Protein AF-A0A0Q9I4N3-F1 (afdb_monomer)

Solvent-accessible surface area (backbone atoms only — not comparable to full-atom values): 9814 Å² total; per-residue (Å²): 140,83,87,89,83,91,78,91,74,90,72,83,77,71,87,75,74,71,80,77,70,74,92,60,54,45,52,75,70,55,37,52,52,53,51,52,49,31,55,74,69,64,64,44,83,83,58,48,70,72,56,45,42,58,75,74,31,58,70,92,79,87,82,90,83,83,79,96,66,87,75,75,79,76,75,79,75,75,73,77,76,76,70,83,72,74,88,62,58,76,53,67,66,74,88,59,64,47,72,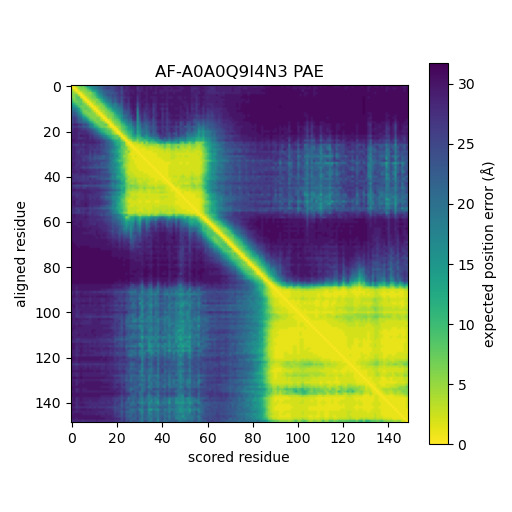94,32,65,93,43,59,69,72,58,18,42,50,51,38,43,51,51,41,53,56,59,20,59,82,71,68,30,42,35,89,43,46,65,74,47,90,94,64,14,42,48,56,56,39,52,49,60,64,70,107

Secondary structure (DSSP, 8-state):
-----------------------PPPPHHHHHHHHHHHHHTT-STT--HHHHHHHHS------------------------------PPPPP--SS--GGGTTS-HHHHHHHHHHHHHHHHHHTTTTTT--SS-TT--HHHHHHHHTT-

Sequence (149 aa):
MLRNAILASASLLLLAALPVTPAAALTMKECSAKYQDAKKANTLKGQKWNDFRKAQCGDDDAADDEAAAAVTEPATPAAPAAKPAGRAKAAVFPRAVSQKYSDQSAGKARLKTCADQYNANKTANANGELKWIQKGGGYWSQCNTRLKS

Radius of gyration: 29.28 Å; Cα contacts (8 Å, |Δi|>4): 96; chains: 1; bounding box: 37×51×103 Å

pLDDT: mean 74.12, std 22.27, range [36.38, 98.38]

Foldseek 3Di:
DDDDDDDDDPDPPDPPPDPPPPPPFQDPVRLVVVVVVCVVVVVCVPPDSVRSCVVRRDDPDDDDDDDPDDDDDDDDPPPPPPDPDPDQDAADEDQEQDPVCVVDDPVVSLVVRQVVSCVVCVVVVRLSPFDCDDPPDGSSRVNSVNHVD

Mean predicted aligned error: 19.5 Å

Structure (mmCIF, N/CA/C/O backbone):
data_AF-A0A0Q9I4N3-F1
#
_entry.id   AF-A0A0Q9I4N3-F1
#
loop_
_atom_site.group_PDB
_atom_site.id
_atom_site.type_symbol
_atom_site.label_atom_id
_atom_site.label_alt_id
_atom_site.label_comp_id
_atom_site.label_asym_id
_atom_site.label_entity_id
_atom_site.label_seq_id
_atom_site.pdbx_PDB_ins_code
_atom_site.Cartn_x
_atom_site.Cartn_y
_atom_site.Cartn_z
_atom_site.occupancy
_atom_site.B_iso_or_equiv
_atom_site.auth_seq_id
_atom_site.auth_comp_id
_atom_site.auth_asym_id
_atom_site.auth_atom_id
_atom_site.pdbx_PDB_model_num
ATOM 1 N N . MET A 1 1 ? -22.706 15.932 75.537 1.00 41.41 1 MET A N 1
ATOM 2 C CA . MET A 1 1 ? -22.825 16.994 76.565 1.00 41.41 1 MET A CA 1
ATOM 3 C C . MET A 1 1 ? -21.507 16.963 77.332 1.00 41.41 1 MET A C 1
ATOM 5 O O . MET A 1 1 ? -21.212 15.889 77.819 1.00 41.41 1 MET A O 1
ATOM 9 N N . LEU A 1 2 ? -20.575 17.919 77.372 1.00 40.00 2 LEU A N 1
ATOM 10 C CA . LEU A 1 2 ? -20.478 19.390 77.301 1.00 40.00 2 LEU A CA 1
ATOM 11 C C . LEU A 1 2 ? -19.033 19.685 76.783 1.00 40.00 2 LEU A C 1
ATOM 13 O O . LEU A 1 2 ? -18.129 18.960 77.174 1.00 40.00 2 LEU A O 1
ATOM 17 N N . ARG A 1 3 ? -18.772 20.526 75.769 1.00 45.81 3 ARG A N 1
ATOM 18 C CA . ARG A 1 3 ? -18.703 22.011 75.713 1.00 45.81 3 ARG A CA 1
ATOM 19 C C . ARG A 1 3 ? -17.299 22.622 75.973 1.00 45.81 3 ARG A C 1
ATOM 21 O O . ARG A 1 3 ? -16.779 22.500 77.072 1.00 45.81 3 ARG A O 1
ATOM 28 N N . ASN A 1 4 ? -16.863 23.422 74.980 1.00 37.19 4 ASN A N 1
ATOM 29 C CA . ASN A 1 4 ? -15.918 24.569 74.987 1.00 37.19 4 ASN A CA 1
ATOM 30 C C . ASN A 1 4 ? -14.412 24.222 74.837 1.00 37.19 4 ASN A C 1
ATOM 32 O O . ASN A 1 4 ? -13.957 23.266 75.436 1.00 37.19 4 ASN A O 1
ATOM 36 N N . ALA A 1 5 ? -13.564 24.915 74.061 1.00 48.94 5 ALA A N 1
ATOM 37 C CA . ALA A 1 5 ? -13.559 26.316 73.637 1.00 48.94 5 ALA A CA 1
ATOM 38 C C . ALA A 1 5 ? -12.755 26.563 72.330 1.00 48.94 5 ALA A C 1
ATOM 40 O O . ALA A 1 5 ? -12.000 25.723 71.851 1.00 48.94 5 ALA A O 1
ATOM 41 N N . ILE A 1 6 ? -12.963 27.766 71.800 1.00 53.25 6 ILE A N 1
ATOM 42 C CA . ILE A 1 6 ? -12.457 28.410 70.581 1.00 53.25 6 ILE A CA 1
ATOM 43 C C . ILE A 1 6 ? -10.932 28.610 70.582 1.00 53.25 6 ILE A C 1
ATOM 45 O O . ILE A 1 6 ? -10.398 29.173 71.532 1.00 53.25 6 ILE A O 1
ATOM 49 N N . LEU A 1 7 ? -10.274 28.307 69.456 1.00 44.25 7 LEU A N 1
ATOM 50 C CA . LEU A 1 7 ? -9.081 29.021 68.983 1.00 44.25 7 LEU A CA 1
ATOM 51 C C . LEU A 1 7 ? -9.193 29.229 67.467 1.00 44.25 7 LEU A C 1
ATOM 53 O O . LEU A 1 7 ? -9.263 28.282 66.687 1.00 44.25 7 LEU A O 1
ATOM 57 N N . ALA A 1 8 ? -9.246 30.496 67.066 1.00 49.31 8 ALA A N 1
ATOM 58 C CA . ALA A 1 8 ? -9.205 30.931 65.682 1.00 49.31 8 ALA A CA 1
ATOM 59 C C . ALA A 1 8 ? -7.859 30.549 65.048 1.00 49.31 8 ALA A C 1
ATOM 61 O O . ALA A 1 8 ? -6.802 30.907 65.559 1.00 49.31 8 ALA A O 1
ATOM 62 N N . SER A 1 9 ? -7.897 29.849 63.917 1.00 46.00 9 SER A N 1
ATOM 63 C CA . SER A 1 9 ? -6.754 29.696 63.015 1.00 46.00 9 SER A CA 1
ATOM 64 C C . SER A 1 9 ? -7.195 30.181 61.644 1.00 46.00 9 SER A C 1
ATOM 66 O O . SER A 1 9 ? -7.902 29.488 60.916 1.00 46.00 9 SER A O 1
ATOM 68 N N . ALA A 1 10 ? -6.818 31.415 61.320 1.00 52.47 10 ALA A N 1
ATOM 69 C CA . ALA A 1 10 ? -6.855 31.928 59.964 1.00 52.47 10 ALA A CA 1
ATOM 70 C C . ALA A 1 10 ? -5.807 31.167 59.140 1.00 52.47 10 ALA A C 1
ATOM 72 O O . ALA A 1 10 ? -4.655 31.581 59.040 1.00 52.47 10 ALA A O 1
ATOM 73 N N . SER A 1 11 ? -6.190 30.024 58.579 1.00 51.38 11 SER A N 1
ATOM 74 C CA . SER A 1 11 ? -5.405 29.370 57.538 1.00 51.38 11 SER A CA 1
ATOM 75 C C . SER A 1 11 ? -5.921 29.852 56.194 1.00 51.38 11 SER A C 1
ATOM 77 O O . SER A 1 11 ? -6.912 29.360 55.660 1.00 51.38 11 SER A O 1
ATOM 79 N N . LEU A 1 12 ? -5.224 30.867 55.689 1.00 53.88 12 LEU A N 1
ATOM 80 C CA . LEU A 1 12 ? -5.232 31.308 54.305 1.00 53.88 12 LEU A CA 1
ATOM 81 C C . LEU A 1 12 ? -4.835 30.103 53.428 1.00 53.88 12 LEU A C 1
ATOM 83 O O . LEU A 1 12 ? -3.657 29.871 53.162 1.00 53.88 12 LEU A O 1
ATOM 87 N N . LEU A 1 13 ? -5.806 29.272 53.044 1.00 47.31 13 LEU A N 1
ATOM 88 C CA . LEU A 1 13 ? -5.589 28.212 52.066 1.00 47.31 13 LEU A CA 1
ATOM 89 C C . LEU A 1 13 ? -5.551 28.864 50.690 1.00 47.31 13 LEU A C 1
ATOM 91 O O . LEU A 1 13 ? -6.566 29.180 50.074 1.00 47.31 13 LEU A O 1
ATOM 95 N N . LEU A 1 14 ? -4.304 29.125 50.308 1.00 47.62 14 LEU A N 1
ATOM 96 C CA . LEU A 1 14 ? -3.793 29.400 48.981 1.00 47.62 14 LEU A CA 1
ATOM 97 C C . LEU A 1 14 ? -4.706 28.850 47.877 1.00 47.62 14 LEU A C 1
ATOM 99 O O . LEU A 1 14 ? -5.015 27.659 47.832 1.00 47.62 14 LEU A O 1
ATOM 103 N N . LEU A 1 15 ? -5.066 29.746 46.962 1.00 52.00 15 LEU A N 1
ATOM 104 C CA . LEU A 1 15 ? -5.635 29.463 45.654 1.00 52.00 15 LEU A CA 1
ATOM 105 C C . LEU A 1 15 ? -4.716 28.478 44.902 1.00 52.00 15 LEU A C 1
ATOM 107 O O . LEU A 1 15 ? -3.806 28.878 44.177 1.00 52.00 15 LEU A O 1
ATOM 111 N N . ALA A 1 16 ? -4.937 27.175 45.064 1.00 42.91 16 ALA A N 1
ATOM 112 C CA . ALA A 1 16 ? -4.463 26.196 44.101 1.00 42.91 16 ALA A CA 1
ATOM 113 C C . ALA A 1 16 ? -5.443 26.241 42.930 1.00 42.91 16 ALA A C 1
ATOM 115 O O . ALA A 1 16 ? -6.467 25.558 42.919 1.00 42.91 16 ALA A O 1
ATOM 116 N N . ALA A 1 17 ? -5.140 27.116 41.972 1.00 44.62 17 ALA A N 1
ATOM 117 C CA . ALA A 1 17 ? -5.704 27.048 40.640 1.00 44.62 17 ALA A CA 1
ATOM 118 C C . ALA A 1 17 ? -5.511 25.616 40.124 1.00 44.62 17 ALA A C 1
ATOM 120 O O . ALA A 1 17 ? -4.401 25.197 39.795 1.00 44.62 17 ALA A O 1
ATOM 121 N N . LEU A 1 18 ? -6.600 24.850 40.084 1.00 43.75 18 LEU A N 1
ATOM 122 C CA . LEU A 1 18 ? -6.685 23.707 39.194 1.00 43.75 18 LEU A CA 1
ATOM 123 C C . LEU A 1 18 ? -6.403 24.255 37.789 1.00 43.75 18 LEU A C 1
ATOM 125 O O . LEU A 1 18 ? -7.034 25.250 37.413 1.00 43.75 18 LEU A O 1
ATOM 129 N N . PRO A 1 19 ? -5.495 23.666 36.994 1.00 37.00 19 PRO A N 1
ATOM 130 C CA . PRO A 1 19 ? -5.539 23.913 35.570 1.00 37.00 19 PRO A CA 1
ATOM 131 C C . PRO A 1 19 ? -6.892 23.370 35.114 1.00 37.00 19 PRO A C 1
ATOM 133 O O . PRO A 1 19 ? -7.091 22.160 35.008 1.00 37.00 19 PRO A O 1
ATOM 136 N N . VAL A 1 20 ? -7.844 24.275 34.894 1.00 46.44 20 VAL A N 1
ATOM 137 C CA . VAL A 1 20 ? -8.947 24.035 33.975 1.00 46.44 20 VAL A CA 1
ATOM 138 C C . VAL A 1 20 ? -8.254 23.707 32.661 1.00 46.44 20 VAL A C 1
ATOM 140 O O . VAL A 1 20 ? -7.789 24.593 31.948 1.00 46.44 20 VAL A O 1
ATOM 143 N N . THR A 1 21 ? -8.070 22.416 32.390 1.00 47.59 21 THR A N 1
ATOM 144 C CA . THR A 1 21 ? -7.746 21.968 31.045 1.00 47.59 21 THR A CA 1
ATOM 145 C C . THR A 1 21 ? -8.874 22.496 30.177 1.00 47.59 21 THR A C 1
ATOM 147 O O . THR A 1 21 ? -10.034 22.221 30.507 1.00 47.59 21 THR A O 1
ATOM 150 N N . PRO A 1 22 ? -8.592 23.276 29.125 1.00 45.50 22 PRO A N 1
ATOM 151 C CA . PRO A 1 22 ? -9.651 23.696 28.238 1.00 45.50 22 PRO A CA 1
ATOM 152 C C . PRO A 1 22 ? -10.330 22.427 27.726 1.00 45.50 22 PRO A C 1
ATOM 154 O O . PRO A 1 22 ? -9.671 21.522 27.212 1.00 45.50 22 PRO A O 1
ATOM 157 N N . ALA A 1 23 ? -11.651 22.364 27.872 1.00 48.78 23 ALA A N 1
ATOM 158 C CA . ALA A 1 23 ? -12.501 21.472 27.097 1.00 48.78 23 ALA A CA 1
ATOM 159 C C . ALA A 1 23 ? -12.548 21.959 25.634 1.00 48.78 23 ALA A C 1
ATOM 161 O O . ALA A 1 23 ? -13.616 22.144 25.069 1.00 48.78 23 ALA A O 1
ATOM 162 N N . ALA A 1 24 ? -11.377 22.229 25.053 1.00 45.88 24 ALA A N 1
ATOM 163 C CA . ALA A 1 24 ? -11.191 22.427 23.629 1.00 45.88 24 ALA A CA 1
ATOM 164 C C . ALA A 1 24 ? -11.145 21.031 23.018 1.00 45.88 24 ALA A C 1
ATOM 166 O O . ALA A 1 24 ? -10.435 20.164 23.553 1.00 45.88 24 ALA A O 1
ATOM 167 N N . ALA A 1 25 ? -11.896 20.762 21.946 1.00 55.97 25 ALA A N 1
ATOM 168 C CA . ALA A 1 25 ? -11.710 19.484 21.289 1.00 55.97 25 ALA A CA 1
ATOM 169 C C . ALA A 1 25 ? -10.244 19.371 20.871 1.00 55.97 25 ALA A C 1
ATOM 171 O O . ALA A 1 25 ? -9.585 20.340 20.483 1.00 55.97 25 ALA A O 1
ATOM 172 N N . LEU A 1 26 ? -9.715 18.159 21.032 1.00 64.25 26 LEU A N 1
ATOM 173 C CA . LEU A 1 26 ? -8.325 17.850 20.732 1.00 64.25 26 LEU A CA 1
ATOM 174 C C . LEU A 1 26 ? -7.981 18.407 19.357 1.00 64.25 26 LEU A C 1
ATOM 176 O O . LEU A 1 26 ? -8.637 18.067 18.367 1.00 64.25 26 LEU A O 1
ATOM 180 N N . THR A 1 27 ? -6.909 19.194 19.278 1.00 76.12 27 THR A N 1
ATOM 181 C CA . THR A 1 27 ? -6.397 19.615 17.979 1.00 76.12 27 THR A CA 1
ATOM 182 C C . THR A 1 27 ? -6.136 18.368 17.134 1.00 76.12 27 THR A C 1
ATOM 184 O O . THR A 1 27 ? -5.824 17.287 17.645 1.00 76.12 27 THR A O 1
ATOM 187 N N . MET A 1 28 ? -6.226 18.480 15.809 1.00 76.94 28 MET A N 1
ATOM 188 C CA . MET A 1 28 ? -6.035 17.327 14.911 1.00 76.94 28 MET A CA 1
ATOM 189 C C . MET A 1 28 ? -4.715 16.575 15.171 1.00 76.94 28 MET A C 1
ATOM 191 O O . MET A 1 28 ? -4.636 15.354 14.997 1.00 76.94 28 MET A O 1
ATOM 195 N N . LYS A 1 29 ? -3.689 17.291 15.648 1.00 79.50 29 LYS A N 1
ATOM 196 C CA . LYS A 1 29 ? -2.404 16.728 16.068 1.00 79.50 29 LYS A CA 1
ATOM 197 C C . LYS A 1 29 ? -2.546 15.850 17.314 1.00 79.50 29 LYS A C 1
ATOM 199 O O . LYS A 1 29 ? -2.092 14.706 17.301 1.00 79.50 29 LYS A O 1
ATOM 204 N N . GLU A 1 30 ? -3.220 16.338 18.346 1.00 82.81 30 GLU A N 1
ATOM 205 C CA . GLU A 1 30 ? -3.468 15.604 19.592 1.00 82.81 30 GLU A CA 1
ATOM 206 C C . GLU A 1 30 ? -4.423 14.424 19.376 1.00 82.81 30 GLU A C 1
ATOM 208 O O . GLU A 1 30 ? -4.201 13.334 19.906 1.00 82.81 30 GLU A O 1
ATOM 213 N N . CYS A 1 31 ? -5.417 14.584 18.499 1.00 88.38 31 CYS A N 1
ATOM 214 C CA . CYS A 1 31 ? -6.300 13.495 18.101 1.00 88.38 31 CYS A CA 1
ATOM 215 C C . CYS A 1 31 ? -5.527 12.322 17.475 1.00 88.38 31 CYS A C 1
ATOM 217 O O . CYS A 1 31 ? -5.786 11.151 17.772 1.00 88.38 31 CYS A O 1
ATOM 219 N N . SER A 1 32 ? -4.541 12.626 16.622 1.00 84.88 32 SER A N 1
ATOM 220 C CA . SER A 1 32 ? -3.712 11.599 15.987 1.00 84.88 32 SER A CA 1
ATOM 221 C C . SER A 1 32 ? -2.854 10.840 16.999 1.00 84.88 32 SER A C 1
ATOM 223 O O . SER A 1 32 ? -2.751 9.616 16.903 1.00 84.88 32 SER A O 1
ATOM 225 N N . ALA A 1 33 ? -2.313 11.530 18.007 1.00 92.44 33 ALA A N 1
ATOM 226 C CA . ALA A 1 33 ? -1.563 10.905 19.092 1.00 92.44 33 ALA A CA 1
ATOM 227 C C . ALA A 1 33 ? -2.462 9.960 19.905 1.00 92.44 33 ALA A C 1
ATOM 229 O O . ALA A 1 33 ? -2.133 8.784 20.064 1.00 92.44 33 ALA A O 1
ATOM 230 N N . LYS A 1 34 ? -3.661 10.421 20.284 1.00 85.75 34 LYS A N 1
ATOM 231 C CA . LYS A 1 34 ? -4.638 9.623 21.037 1.00 85.75 34 LYS A CA 1
ATOM 232 C C . LYS A 1 34 ? -5.060 8.350 20.295 1.00 85.75 34 LYS A C 1
ATOM 234 O O . LYS A 1 34 ? -5.168 7.289 20.906 1.00 85.75 34 LYS A O 1
ATOM 239 N N . TYR A 1 35 ? -5.238 8.415 18.973 1.00 90.94 35 TYR A N 1
ATOM 240 C CA . TYR A 1 35 ? -5.522 7.221 18.169 1.00 90.94 35 TYR A CA 1
ATOM 241 C C . TYR A 1 35 ? -4.345 6.245 18.122 1.00 90.94 35 TYR A C 1
ATOM 243 O O . TYR A 1 35 ? -4.553 5.033 18.173 1.00 90.94 35 TYR A O 1
ATOM 251 N N . GLN A 1 36 ? -3.106 6.738 18.027 1.00 90.94 36 GLN A N 1
ATOM 252 C CA . GLN A 1 36 ? -1.933 5.861 18.045 1.00 90.94 36 GLN A CA 1
ATOM 253 C C . GLN A 1 36 ? -1.761 5.179 19.398 1.00 90.94 36 GLN A C 1
ATOM 255 O O . GLN A 1 36 ? -1.413 4.000 19.436 1.00 90.94 36 GLN A O 1
ATOM 260 N N . ASP A 1 37 ? -2.049 5.870 20.492 1.00 91.44 37 ASP A N 1
ATOM 261 C CA . ASP A 1 37 ? -1.957 5.279 21.823 1.00 91.44 37 ASP A CA 1
ATOM 262 C C . ASP A 1 37 ? -3.093 4.285 22.075 1.00 91.44 37 ASP A C 1
ATOM 264 O O . ASP A 1 37 ? -2.828 3.174 22.532 1.00 91.44 37 ASP A O 1
ATOM 268 N N . ALA A 1 38 ? -4.320 4.582 21.634 1.00 88.69 38 ALA A N 1
ATOM 269 C CA . ALA A 1 38 ? -5.416 3.612 21.646 1.00 88.69 38 ALA A CA 1
ATOM 270 C C . ALA A 1 38 ? -5.112 2.376 20.777 1.00 88.69 38 ALA A C 1
ATOM 272 O O . ALA A 1 38 ? -5.470 1.245 21.115 1.00 88.69 38 ALA A O 1
ATOM 273 N N . LYS A 1 39 ? -4.402 2.564 19.659 1.00 86.44 39 LYS A N 1
ATOM 274 C CA . LYS A 1 39 ? -3.944 1.468 18.799 1.00 86.44 39 LYS A CA 1
ATOM 275 C C . LYS A 1 39 ? -2.892 0.601 19.484 1.00 86.44 39 LYS A C 1
ATOM 277 O O . LYS A 1 39 ? -2.986 -0.619 19.400 1.00 86.44 39 LYS A O 1
ATOM 282 N N . LYS A 1 40 ? -1.904 1.213 20.146 1.00 90.38 40 LYS A N 1
ATOM 283 C CA . LYS A 1 40 ? -0.865 0.501 20.911 1.00 90.38 40 LYS A CA 1
ATOM 284 C C . LYS A 1 40 ? -1.462 -0.249 22.100 1.00 90.38 40 LYS A C 1
ATOM 286 O O . LYS A 1 40 ? -1.102 -1.395 22.330 1.00 90.38 40 LYS A O 1
ATOM 291 N N . ALA A 1 41 ? -2.404 0.375 22.802 1.00 87.94 41 ALA A N 1
ATOM 292 C CA . ALA A 1 41 ? -3.122 -0.220 23.924 1.00 87.94 41 ALA A CA 1
ATOM 293 C C . ALA A 1 41 ? -4.171 -1.263 23.490 1.00 87.94 41 ALA A C 1
ATOM 295 O O . ALA A 1 41 ? -4.800 -1.888 24.336 1.00 87.94 41 ALA A O 1
ATOM 296 N N . ASN A 1 42 ? -4.376 -1.447 22.178 1.00 86.06 42 ASN A N 1
ATOM 297 C CA . ASN A 1 42 ? -5.397 -2.323 21.603 1.00 86.06 42 ASN A CA 1
ATOM 298 C C . ASN A 1 42 ? -6.825 -2.012 22.106 1.00 86.06 42 ASN A C 1
ATOM 300 O O . ASN A 1 42 ? -7.699 -2.873 22.163 1.00 86.06 42 ASN A O 1
ATOM 304 N N . THR A 1 43 ? -7.078 -0.748 22.453 1.00 87.94 43 THR A N 1
ATOM 305 C CA . THR A 1 43 ? -8.364 -0.261 22.970 1.00 87.94 43 THR A CA 1
ATOM 306 C C . THR A 1 43 ? -9.259 0.315 21.878 1.00 87.94 43 THR A C 1
ATOM 308 O O . THR A 1 43 ? -10.380 0.728 22.163 1.00 87.94 43 THR A O 1
ATOM 311 N N . LEU A 1 44 ? -8.814 0.294 20.614 1.00 84.62 44 LEU A N 1
ATOM 312 C CA . LEU A 1 44 ? -9.606 0.781 19.482 1.00 84.62 44 LEU A CA 1
ATOM 313 C C . LEU A 1 44 ? -10.909 0.001 19.271 1.00 84.62 44 LEU A C 1
ATOM 315 O O . LEU A 1 44 ? -11.775 0.500 18.567 1.00 84.62 44 LEU A O 1
ATOM 319 N N . LYS A 1 45 ? -11.074 -1.210 19.829 1.00 82.31 45 LYS A N 1
ATOM 320 C CA . LYS A 1 45 ? -12.292 -2.040 19.668 1.00 82.31 45 LYS A CA 1
ATOM 321 C C . LYS A 1 45 ? -12.755 -2.158 18.200 1.00 82.31 45 LYS A C 1
ATOM 323 O O . LYS A 1 45 ? -13.943 -2.217 17.909 1.00 82.31 45 LYS A O 1
ATOM 328 N N . GLY A 1 46 ? -11.807 -2.143 17.258 1.00 82.31 46 GLY A N 1
ATOM 329 C CA . GLY A 1 46 ? -12.078 -2.174 15.817 1.00 82.31 46 GLY A CA 1
ATOM 330 C C . GLY A 1 46 ? -12.432 -0.829 15.164 1.00 82.31 46 GLY A C 1
ATOM 331 O O . GLY A 1 46 ? -12.554 -0.787 13.937 1.00 82.31 46 GLY A O 1
ATOM 332 N N . GLN A 1 47 ? -12.536 0.266 15.925 1.00 85.62 47 GLN A N 1
ATOM 333 C CA . GLN A 1 47 ? -12.765 1.610 15.391 1.00 85.62 47 GLN A CA 1
ATOM 334 C C . GLN A 1 47 ? -11.622 2.026 14.466 1.00 85.62 47 GLN A C 1
ATOM 336 O O . GLN A 1 47 ? -10.435 1.939 14.800 1.00 85.62 47 GLN A O 1
ATOM 341 N N . LYS A 1 48 ? -11.990 2.485 13.271 1.00 87.69 48 LYS A N 1
ATOM 342 C CA . LYS A 1 48 ? -11.044 3.005 12.286 1.00 87.69 48 LYS A CA 1
ATOM 343 C C . LYS A 1 48 ? -10.848 4.495 12.550 1.00 87.69 48 LYS A C 1
ATOM 345 O O . LYS A 1 48 ? -11.714 5.150 13.116 1.00 87.69 48 LYS A O 1
ATOM 350 N N .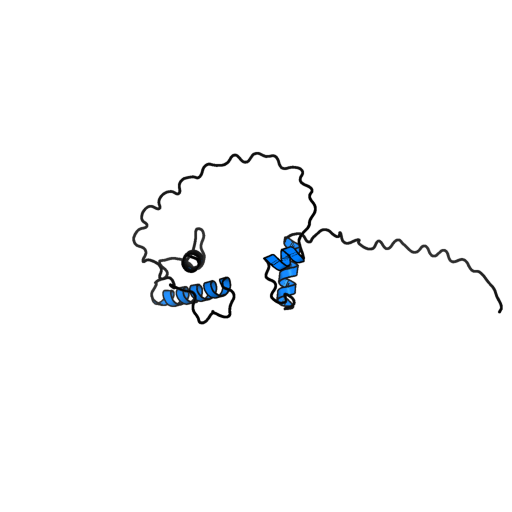 TRP A 1 49 ? -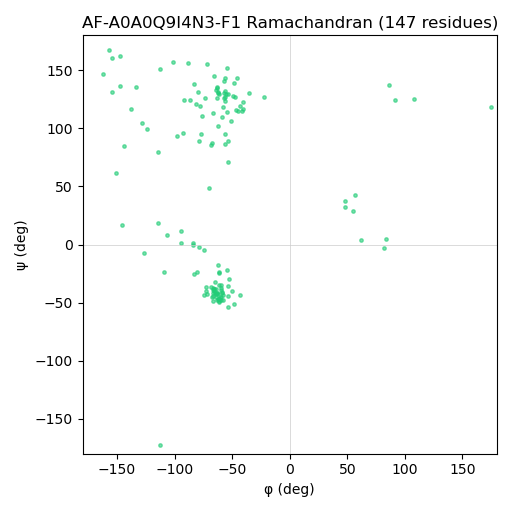9.715 5.039 12.111 1.00 83.06 49 TRP A N 1
ATOM 351 C CA . TRP A 1 49 ? -9.332 6.443 12.326 1.00 83.06 49 TRP A CA 1
ATOM 352 C C . TRP A 1 49 ? -10.466 7.452 12.099 1.00 83.06 49 TRP A C 1
ATOM 354 O O . TRP A 1 49 ? -10.644 8.355 12.906 1.00 83.06 49 TRP A O 1
ATOM 364 N N . ASN A 1 50 ? -11.254 7.283 11.033 1.00 86.00 50 ASN A N 1
ATOM 365 C CA . ASN A 1 50 ? -12.341 8.207 10.720 1.00 86.00 50 ASN A CA 1
ATOM 366 C C . ASN A 1 50 ? -13.459 8.183 11.777 1.00 86.00 50 ASN A C 1
ATOM 368 O O . ASN A 1 50 ? -13.983 9.236 12.127 1.00 86.00 50 ASN A O 1
ATOM 372 N N . ASP A 1 51 ? -13.778 7.000 12.306 1.00 87.50 51 ASP A N 1
ATOM 373 C CA . ASP A 1 51 ? -14.800 6.807 13.339 1.00 87.50 51 ASP A CA 1
ATOM 374 C C . ASP A 1 51 ? -14.289 7.299 14.694 1.00 87.50 51 ASP A C 1
ATOM 376 O O . ASP A 1 51 ? -14.986 8.022 15.396 1.00 87.50 51 ASP A O 1
ATOM 380 N N . PHE A 1 52 ? -13.033 6.977 15.025 1.00 87.69 52 PHE A N 1
ATOM 381 C CA . PHE A 1 52 ? -12.383 7.437 16.250 1.00 87.69 52 PHE A CA 1
ATOM 382 C C . PHE A 1 52 ? -12.282 8.962 16.289 1.0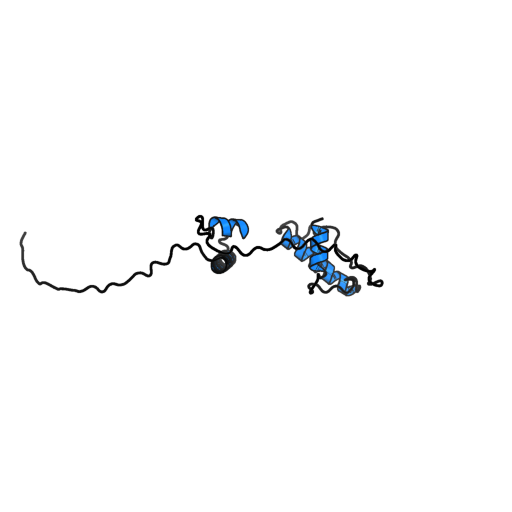0 87.69 52 PHE A C 1
ATOM 384 O O . PHE A 1 52 ? -12.654 9.573 17.281 1.00 87.69 52 PHE A O 1
ATOM 391 N N . ARG A 1 53 ? -11.831 9.593 15.199 1.00 87.38 53 ARG A N 1
ATOM 392 C CA . ARG A 1 53 ? -11.725 11.053 15.110 1.00 87.38 53 ARG A CA 1
ATOM 393 C C . ARG A 1 53 ? -13.087 11.719 15.282 1.00 87.38 53 ARG A C 1
ATOM 395 O O . ARG A 1 53 ? -13.191 12.677 16.031 1.00 87.38 53 ARG A O 1
ATOM 402 N N . LYS A 1 54 ? -14.129 11.206 14.623 1.00 84.56 54 LYS A N 1
ATOM 403 C CA . LYS A 1 54 ? -15.493 11.730 14.786 1.00 84.56 54 LYS A CA 1
ATOM 404 C C . LYS A 1 54 ? -16.005 11.566 16.218 1.00 84.56 54 LYS A C 1
ATOM 406 O O . LYS A 1 54 ? -16.596 12.488 16.752 1.00 84.56 54 LYS A O 1
ATOM 411 N N . ALA A 1 55 ? -15.760 10.413 16.838 1.00 83.12 55 ALA A N 1
ATOM 412 C CA . ALA A 1 55 ? -16.279 10.097 18.166 1.00 83.12 55 ALA A CA 1
ATOM 413 C C . ALA A 1 55 ? -15.473 10.709 19.326 1.00 83.12 55 ALA A C 1
ATOM 415 O O . ALA A 1 55 ? -15.990 10.803 20.432 1.00 83.12 55 ALA A O 1
ATOM 416 N N . GLN A 1 56 ? -14.193 11.029 19.118 1.00 81.06 56 GLN A N 1
ATOM 417 C CA . GLN A 1 56 ? -13.255 11.396 20.191 1.00 81.06 56 GLN A CA 1
ATOM 418 C C . GLN A 1 56 ? -12.550 12.736 19.964 1.00 81.06 56 GLN A C 1
ATOM 420 O O . GLN A 1 56 ? -11.804 13.169 20.842 1.00 81.06 56 GLN A O 1
ATOM 425 N N . CYS A 1 57 ? -12.723 13.350 18.791 1.00 83.50 57 CYS A N 1
ATOM 426 C CA . CYS A 1 57 ? -11.979 14.537 18.371 1.00 83.50 57 CYS A CA 1
ATOM 427 C C . CYS A 1 57 ? -12.797 15.515 17.505 1.00 83.50 57 CYS A C 1
ATOM 429 O O . CYS A 1 57 ? -12.203 16.304 16.772 1.00 83.50 57 CYS A O 1
ATOM 431 N N . GLY A 1 58 ? -14.129 15.409 17.486 1.00 66.69 58 GLY A N 1
ATOM 432 C CA . GLY A 1 58 ? -14.990 16.389 16.822 1.00 66.69 58 GLY A CA 1
ATOM 433 C C . GLY A 1 58 ? -15.312 17.541 17.773 1.00 66.69 58 GLY A C 1
ATOM 434 O O . GLY A 1 58 ? -15.799 17.275 18.867 1.00 66.69 58 GLY A O 1
ATOM 435 N N . ASP A 1 59 ? -15.019 18.769 17.349 1.00 61.69 59 ASP A N 1
ATOM 436 C CA . ASP A 1 59 ? -15.586 20.014 17.884 1.00 61.69 59 ASP A CA 1
ATOM 437 C C . ASP A 1 59 ? -16.829 20.317 17.027 1.00 61.69 59 ASP A C 1
ATOM 439 O O . ASP A 1 59 ? -16.724 20.332 15.797 1.00 61.69 59 ASP A O 1
ATOM 443 N N . ASP A 1 60 ? -17.994 20.474 17.651 1.00 53.28 60 ASP A N 1
ATOM 444 C CA . ASP A 1 60 ? -19.199 21.026 17.024 1.00 53.28 60 ASP A CA 1
ATOM 445 C C . ASP A 1 60 ? -19.470 22.341 17.758 1.00 53.28 60 ASP A C 1
ATOM 447 O O . ASP A 1 60 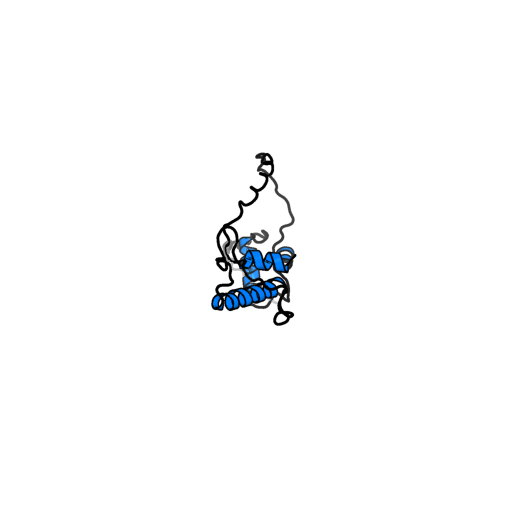? -20.219 22.369 18.725 1.00 53.28 60 ASP A O 1
ATOM 451 N N . ASP A 1 61 ? -18.729 23.388 17.392 1.00 41.22 61 ASP A N 1
ATOM 452 C CA . ASP A 1 61 ? -19.290 24.730 17.257 1.00 41.22 61 ASP A CA 1
ATOM 453 C C . ASP A 1 61 ? -18.370 25.639 16.434 1.00 41.22 61 ASP A C 1
ATOM 455 O O . ASP A 1 61 ? -17.143 25.505 16.409 1.00 41.22 61 ASP A O 1
ATOM 459 N N . ALA A 1 62 ? -19.014 26.530 15.695 1.00 48.44 62 ALA A N 1
ATOM 460 C CA . ALA A 1 62 ? -18.418 27.403 14.709 1.00 48.44 62 ALA A CA 1
ATOM 461 C C . ALA A 1 62 ? -17.825 28.661 15.356 1.00 48.44 62 ALA A C 1
ATOM 463 O O . ALA A 1 62 ? -18.460 29.324 16.171 1.00 48.44 62 ALA A O 1
ATOM 464 N N . ALA A 1 63 ? -16.644 29.049 14.888 1.00 36.38 63 ALA A N 1
ATOM 465 C CA . ALA A 1 63 ? -16.236 30.446 14.806 1.00 36.38 63 ALA A CA 1
ATOM 466 C C . ALA A 1 63 ? -15.408 30.595 13.525 1.00 36.38 63 ALA A C 1
ATOM 468 O O . ALA A 1 63 ? -14.191 30.410 13.506 1.00 36.38 63 ALA A O 1
ATOM 469 N N . ASP A 1 64 ? -16.147 30.806 12.439 1.00 46.12 64 ASP A N 1
ATOM 470 C CA . ASP A 1 64 ? -15.678 31.369 11.180 1.00 46.12 64 ASP A CA 1
ATOM 471 C C . ASP A 1 64 ? -15.566 32.886 11.374 1.00 46.12 64 ASP A C 1
ATOM 473 O O . ASP A 1 64 ? -16.552 33.508 11.749 1.00 46.12 64 ASP A O 1
ATOM 477 N N . ASP A 1 65 ? -14.358 33.423 11.219 1.00 37.16 65 ASP A N 1
ATOM 478 C CA . ASP A 1 65 ? -13.999 34.823 10.922 1.00 37.16 65 ASP A CA 1
ATOM 479 C C . ASP A 1 65 ? -12.453 34.854 10.994 1.00 37.16 65 ASP A C 1
ATOM 481 O O . ASP A 1 65 ? -11.865 34.494 12.010 1.00 37.16 65 ASP A O 1
ATOM 485 N N . GLU A 1 66 ? -11.647 35.156 9.981 1.00 41.81 66 GLU A N 1
ATOM 486 C CA . GLU A 1 66 ? -11.850 35.649 8.628 1.00 41.81 66 GLU A CA 1
ATOM 487 C C . GLU A 1 66 ? -10.740 35.036 7.755 1.00 41.81 66 GLU A C 1
ATOM 489 O O . GLU A 1 66 ? -9.561 35.047 8.117 1.00 41.81 66 GLU A O 1
ATOM 494 N N . ALA A 1 67 ? -11.086 34.561 6.561 1.00 36.91 67 ALA A N 1
ATOM 495 C CA . ALA A 1 67 ? -10.149 34.531 5.440 1.00 36.91 67 ALA A CA 1
ATOM 496 C C . ALA A 1 67 ? -10.925 34.647 4.127 1.00 36.91 67 ALA A C 1
ATOM 498 O O . ALA A 1 67 ? -10.886 33.771 3.262 1.00 36.91 67 ALA A O 1
ATOM 499 N N . ALA A 1 68 ? -11.619 35.774 3.964 1.00 46.41 68 ALA A N 1
ATOM 500 C CA . ALA A 1 68 ? -11.962 36.273 2.644 1.00 46.41 68 ALA A CA 1
ATOM 501 C C . ALA A 1 68 ? -10.669 36.723 1.941 1.00 46.41 68 ALA A C 1
ATOM 503 O O . ALA A 1 68 ? -10.283 37.887 1.964 1.00 46.41 68 ALA A O 1
ATOM 504 N N . ALA A 1 69 ? -9.993 35.778 1.299 1.00 37.59 69 ALA A N 1
ATOM 505 C CA . ALA A 1 69 ? -9.106 36.066 0.186 1.00 37.59 69 ALA A CA 1
ATOM 506 C C . ALA A 1 69 ? -9.521 35.146 -0.956 1.00 37.59 69 ALA A C 1
ATOM 508 O O . ALA A 1 69 ? -9.300 33.937 -0.926 1.00 37.59 69 ALA A O 1
ATOM 509 N N . ALA A 1 70 ? -10.193 35.755 -1.930 1.00 48.00 70 ALA A N 1
ATOM 510 C CA . ALA A 1 70 ? -10.611 35.149 -3.175 1.00 48.00 70 ALA A CA 1
ATOM 511 C C . ALA A 1 70 ? -9.501 34.258 -3.753 1.00 48.00 70 ALA A C 1
ATOM 513 O O . ALA A 1 70 ? -8.448 34.745 -4.161 1.00 48.00 70 ALA A O 1
ATOM 514 N N . VAL A 1 71 ? -9.762 32.954 -3.826 1.00 40.44 71 VAL A N 1
ATOM 515 C CA . VAL A 1 71 ? -9.055 32.083 -4.760 1.00 40.44 71 VAL A CA 1
ATOM 516 C C . VAL A 1 71 ? -9.968 31.949 -5.960 1.00 40.44 71 VAL A C 1
ATOM 518 O O . VAL A 1 71 ? -10.884 31.131 -5.996 1.00 40.44 71 VAL A O 1
ATOM 521 N N . THR A 1 72 ? -9.728 32.830 -6.924 1.00 42.44 72 THR A N 1
ATOM 522 C CA . THR A 1 72 ? -10.034 32.583 -8.325 1.00 42.44 72 THR A CA 1
ATOM 523 C C . THR A 1 72 ? -9.680 31.142 -8.660 1.00 42.44 72 THR A C 1
ATOM 525 O O . THR A 1 72 ? -8.545 30.703 -8.479 1.00 42.44 72 THR A O 1
ATOM 528 N N . GLU A 1 73 ? -10.680 30.410 -9.133 1.00 53.12 73 GLU A N 1
ATOM 529 C CA . GLU A 1 73 ? -10.523 29.144 -9.829 1.00 53.12 73 GLU A CA 1
ATOM 530 C C . GLU A 1 73 ? -9.387 29.276 -10.858 1.00 53.12 73 GLU A C 1
ATOM 532 O O . GLU A 1 73 ? -9.513 30.055 -11.809 1.00 53.12 73 GLU A O 1
ATOM 537 N N . PRO A 1 74 ? -8.260 28.555 -10.722 1.00 43.69 74 PRO A N 1
ATOM 538 C CA . PRO A 1 74 ? -7.445 28.305 -11.882 1.00 43.69 74 PRO A CA 1
ATOM 539 C C . PRO A 1 74 ? -8.172 27.222 -12.666 1.00 43.69 74 PRO A C 1
ATOM 541 O O . PRO A 1 74 ? -8.259 26.067 -12.236 1.00 43.69 74 PRO A O 1
ATOM 544 N N . ALA A 1 75 ? -8.692 27.631 -13.821 1.00 45.97 75 ALA A N 1
ATOM 545 C CA . ALA A 1 75 ? -9.061 26.743 -14.904 1.00 45.97 75 ALA A CA 1
ATOM 546 C C . ALA A 1 75 ? -8.066 25.578 -14.976 1.00 45.97 75 ALA A C 1
ATOM 548 O O . ALA A 1 75 ? -6.846 25.767 -14.954 1.00 45.97 75 ALA A O 1
ATOM 549 N N . THR A 1 76 ? -8.618 24.372 -15.041 1.00 49.09 76 THR A N 1
ATOM 550 C CA . THR A 1 76 ? -7.898 23.134 -15.321 1.00 49.09 76 THR A CA 1
ATOM 551 C C . THR A 1 76 ? -6.863 23.371 -16.425 1.00 49.09 76 THR A C 1
ATOM 553 O O . THR A 1 76 ? -7.241 23.626 -17.570 1.00 49.09 76 THR A O 1
ATOM 556 N N . PRO A 1 77 ? -5.552 23.234 -16.160 1.00 43.19 77 PRO A N 1
ATOM 557 C CA . PRO A 1 77 ? -4.635 22.959 -17.241 1.00 43.19 77 PRO A CA 1
ATOM 558 C C . PRO A 1 77 ? -5.009 21.562 -17.722 1.00 43.19 77 PRO A C 1
ATOM 560 O O . PRO A 1 77 ? -4.877 20.586 -16.977 1.00 43.19 77 PRO A O 1
ATOM 563 N N . ALA A 1 78 ? -5.520 21.471 -18.950 1.00 49.19 78 ALA A N 1
ATOM 564 C CA . ALA A 1 78 ? -5.565 20.217 -19.678 1.00 49.19 78 ALA A CA 1
ATOM 565 C C . ALA A 1 78 ? -4.212 19.526 -19.474 1.00 49.19 78 ALA A C 1
ATOM 567 O O . ALA A 1 78 ? -3.162 20.101 -19.777 1.00 49.19 78 ALA A O 1
ATOM 568 N N . ALA A 1 79 ? -4.242 18.336 -18.869 1.00 50.06 79 ALA A N 1
ATOM 569 C CA . ALA A 1 79 ? -3.045 17.546 -18.652 1.00 50.06 79 ALA A CA 1
ATOM 570 C C . ALA A 1 79 ? -2.288 17.477 -19.985 1.00 50.06 79 ALA A C 1
ATOM 572 O O . ALA A 1 79 ? -2.908 17.120 -20.993 1.00 50.06 79 ALA A O 1
ATOM 573 N N . PRO A 1 80 ? -0.986 17.815 -20.045 1.00 44.78 80 PRO A N 1
ATOM 574 C CA . PRO A 1 80 ? -0.242 17.544 -21.255 1.00 44.78 80 PRO A CA 1
ATOM 575 C C . PRO A 1 80 ? -0.349 16.040 -21.480 1.00 44.78 80 PRO A C 1
ATOM 577 O O . PRO A 1 80 ? 0.045 15.248 -20.618 1.00 44.78 80 PRO A O 1
ATOM 580 N N . ALA A 1 81 ? -0.945 15.655 -22.611 1.00 49.88 81 ALA A N 1
ATOM 581 C CA . ALA A 1 81 ? -0.908 14.288 -23.089 1.00 49.88 81 ALA A CA 1
ATOM 582 C C . ALA A 1 81 ? 0.548 13.836 -22.982 1.00 49.88 81 ALA A C 1
ATOM 584 O O . ALA A 1 81 ? 1.441 14.448 -23.578 1.00 49.88 81 ALA A O 1
ATOM 585 N N . ALA A 1 82 ? 0.794 12.842 -22.130 1.00 49.91 82 ALA A N 1
ATOM 586 C CA . ALA A 1 82 ? 2.130 12.330 -21.918 1.00 49.91 82 ALA A CA 1
ATOM 587 C C . ALA A 1 82 ? 2.686 11.931 -23.288 1.00 49.91 82 ALA A C 1
ATOM 589 O O . ALA A 1 82 ? 2.159 11.027 -23.940 1.00 49.91 82 ALA A O 1
ATOM 590 N N . LYS A 1 83 ? 3.732 12.636 -23.740 1.00 41.12 83 LYS A N 1
ATOM 591 C CA . LYS A 1 83 ? 4.550 12.194 -24.871 1.00 41.12 83 LYS A CA 1
ATOM 592 C C . LYS A 1 83 ? 4.909 10.723 -24.632 1.00 41.12 83 LYS A C 1
ATOM 594 O O . LYS A 1 83 ? 5.199 10.377 -23.483 1.00 41.12 83 LYS A O 1
ATOM 599 N N . PRO A 1 84 ? 4.886 9.860 -25.662 1.00 46.44 84 PRO A N 1
ATOM 600 C CA . PRO A 1 84 ? 5.146 8.441 -25.484 1.00 46.44 84 PRO A CA 1
ATOM 601 C C . PRO A 1 84 ? 6.539 8.291 -24.881 1.00 46.44 84 PRO A C 1
ATOM 603 O O . PRO A 1 84 ? 7.544 8.588 -25.528 1.00 46.44 84 PRO A O 1
ATOM 606 N N . ALA A 1 85 ? 6.591 7.886 -23.612 1.00 47.34 85 ALA A N 1
ATOM 607 C CA . ALA A 1 85 ? 7.837 7.503 -22.986 1.00 47.34 85 ALA A CA 1
ATOM 608 C C . ALA A 1 85 ? 8.421 6.377 -23.843 1.00 47.34 85 ALA A C 1
ATOM 610 O O . ALA A 1 85 ? 7.731 5.400 -24.155 1.00 47.34 85 ALA A O 1
ATOM 611 N N . GLY A 1 86 ? 9.674 6.552 -24.270 1.00 44.47 86 GLY A N 1
ATOM 612 C CA . GLY A 1 86 ? 10.447 5.491 -24.900 1.00 44.47 86 GLY A CA 1
ATOM 613 C C . GLY A 1 8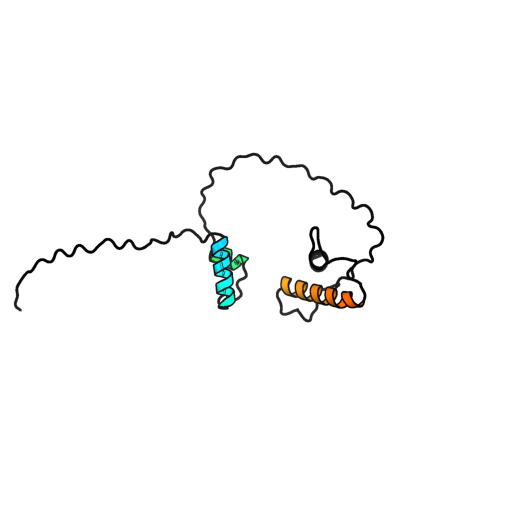6 ? 10.287 4.203 -24.097 1.00 44.47 86 GLY A C 1
ATOM 614 O O . GLY A 1 86 ? 10.141 4.263 -22.881 1.00 44.47 86 GLY A O 1
ATOM 615 N N . ARG A 1 87 ? 10.227 3.071 -24.806 1.00 44.78 87 ARG A N 1
ATOM 616 C CA . ARG A 1 87 ? 9.814 1.737 -24.337 1.00 44.78 87 ARG A CA 1
ATOM 617 C C . ARG A 1 87 ? 10.578 1.243 -23.093 1.00 44.78 87 ARG A C 1
ATOM 619 O O . ARG A 1 87 ? 11.346 0.290 -23.177 1.00 44.78 87 ARG A O 1
ATOM 626 N N . ALA A 1 88 ? 10.323 1.830 -21.929 1.00 56.06 88 ALA A N 1
ATOM 627 C CA . ALA A 1 88 ? 10.506 1.171 -20.654 1.00 56.06 88 ALA A CA 1
ATOM 628 C C . ALA A 1 88 ? 9.545 -0.020 -20.658 1.00 56.06 88 ALA A C 1
ATOM 630 O O . ALA A 1 88 ? 8.371 0.112 -21.025 1.00 56.06 88 ALA A O 1
ATOM 631 N N . LYS A 1 89 ? 10.048 -1.212 -20.322 1.00 67.38 89 LYS A N 1
ATOM 632 C CA . LYS A 1 89 ? 9.193 -2.396 -20.190 1.00 67.38 89 LYS A CA 1
ATOM 633 C C . LYS A 1 89 ? 8.056 -2.050 -19.229 1.00 67.38 89 LYS A C 1
ATOM 635 O O . LYS A 1 89 ? 8.309 -1.531 -18.146 1.00 67.38 89 LYS A O 1
ATOM 640 N N . ALA A 1 90 ? 6.815 -2.323 -19.624 1.00 87.12 90 ALA A N 1
ATOM 641 C CA . ALA A 1 90 ? 5.672 -2.085 -18.755 1.00 87.12 90 ALA A CA 1
ATOM 642 C C . ALA A 1 90 ? 5.862 -2.846 -17.433 1.00 87.12 90 ALA A C 1
ATOM 644 O O . ALA A 1 90 ? 6.214 -4.027 -17.438 1.00 87.12 90 ALA A O 1
ATOM 645 N N . ALA A 1 91 ? 5.644 -2.162 -16.310 1.00 93.62 91 ALA A N 1
ATOM 646 C CA . ALA A 1 91 ? 5.711 -2.794 -15.003 1.00 93.62 91 ALA A CA 1
ATOM 647 C C . ALA A 1 91 ? 4.629 -3.879 -14.883 1.00 93.62 91 ALA A C 1
ATOM 649 O O . ALA A 1 91 ? 3.471 -3.664 -15.251 1.00 93.62 91 ALA A O 1
ATOM 650 N N . VAL A 1 92 ? 5.003 -5.043 -14.358 1.00 96.50 92 VAL A N 1
ATOM 651 C CA . VAL A 1 92 ? 4.071 -6.146 -14.109 1.00 96.50 92 VAL A CA 1
ATOM 652 C C . VAL A 1 92 ? 3.344 -5.882 -12.798 1.00 96.50 92 VAL A C 1
ATOM 654 O O . VAL A 1 92 ? 3.978 -5.778 -11.754 1.00 96.50 92 VAL A O 1
ATOM 657 N N . PHE A 1 93 ? 2.017 -5.792 -12.843 1.00 96.75 93 PHE A N 1
ATOM 658 C CA . PHE A 1 93 ? 1.168 -5.551 -11.676 1.00 96.75 93 PHE A CA 1
ATOM 659 C C . PHE A 1 93 ? 0.298 -6.775 -11.364 1.00 96.75 93 PHE A C 1
ATOM 661 O O . PHE A 1 93 ? -0.082 -7.500 -12.288 1.00 96.75 93 PHE A O 1
ATOM 668 N N . PRO A 1 94 ? -0.076 -6.997 -10.091 1.00 96.56 94 PRO A N 1
ATOM 669 C CA . PRO A 1 94 ? -1.063 -8.013 -9.756 1.00 96.56 94 PRO A CA 1
ATOM 670 C C . PRO A 1 94 ? -2.430 -7.619 -10.332 1.00 96.56 94 PRO A C 1
ATOM 672 O O . PRO A 1 94 ? -2.784 -6.439 -10.373 1.00 96.56 94 PRO A O 1
ATOM 675 N N . ARG A 1 95 ? -3.212 -8.613 -10.761 1.00 95.50 95 ARG A N 1
ATOM 676 C CA . ARG A 1 95 ? -4.558 -8.393 -11.325 1.00 95.50 95 ARG A CA 1
ATOM 677 C C . ARG A 1 95 ? -5.644 -8.256 -10.259 1.00 95.50 95 ARG A C 1
ATOM 679 O O . ARG A 1 95 ? -6.673 -7.653 -10.521 1.00 95.50 95 ARG A O 1
ATOM 686 N N . ALA A 1 96 ? -5.417 -8.831 -9.083 1.00 95.94 96 ALA A N 1
ATOM 687 C CA . ALA A 1 96 ? -6.342 -8.813 -7.961 1.00 95.94 96 ALA A CA 1
ATOM 688 C C . ALA A 1 96 ? -5.564 -8.794 -6.643 1.00 95.94 96 ALA A C 1
ATOM 690 O O . ALA A 1 96 ? -4.379 -9.133 -6.599 1.00 95.94 96 ALA A O 1
ATOM 691 N N . VAL A 1 97 ? -6.244 -8.407 -5.564 1.00 96.31 97 VAL A N 1
ATOM 692 C CA . VAL A 1 97 ? -5.723 -8.567 -4.204 1.00 96.31 97 VAL A CA 1
ATOM 693 C C . VAL A 1 97 ? -5.536 -10.057 -3.925 1.00 96.31 97 VAL A C 1
ATOM 695 O O . VAL A 1 97 ? -6.436 -10.852 -4.182 1.00 96.31 97 VAL A O 1
ATOM 698 N N . SER A 1 98 ? -4.371 -10.441 -3.403 1.00 95.31 98 SER A N 1
ATOM 699 C CA . SER A 1 98 ? -4.086 -11.842 -3.095 1.00 95.31 98 SER A CA 1
ATOM 700 C C . SER A 1 98 ? -5.024 -12.367 -2.011 1.00 95.31 98 SER A C 1
ATOM 702 O O . SER A 1 98 ? -5.170 -11.749 -0.953 1.00 95.31 98 SER A O 1
ATOM 704 N N . GLN A 1 99 ? -5.594 -13.551 -2.242 1.00 95.00 99 GLN A N 1
ATOM 705 C CA . GLN A 1 99 ? -6.468 -14.229 -1.283 1.00 95.00 99 GLN A CA 1
ATOM 706 C C . GLN A 1 99 ? -5.747 -14.568 0.029 1.00 95.00 99 GLN A C 1
ATOM 708 O O . GLN A 1 99 ? -6.377 -14.594 1.077 1.00 95.00 99 GLN A O 1
ATOM 713 N N . LYS A 1 100 ? -4.409 -14.683 0.015 1.00 95.06 100 LYS A N 1
ATOM 714 C CA . LYS A 1 100 ? -3.568 -14.796 1.224 1.00 95.06 100 LYS A CA 1
ATOM 715 C C . LYS A 1 100 ? -3.795 -13.653 2.227 1.00 95.06 100 LYS A C 1
ATOM 717 O O . LYS A 1 100 ? -3.439 -13.768 3.398 1.00 95.06 100 LYS A O 1
ATOM 722 N N . TYR A 1 101 ? -4.325 -12.518 1.772 1.00 95.75 101 TYR A N 1
ATOM 723 C CA . TYR A 1 101 ? -4.560 -11.331 2.588 1.00 95.75 101 TYR A CA 1
ATOM 724 C C . TYR A 1 101 ? -6.045 -10.995 2.762 1.00 95.75 101 TYR A C 1
ATOM 726 O O . TYR A 1 101 ? -6.342 -9.866 3.155 1.00 95.75 101 TYR A O 1
ATOM 734 N N . SER A 1 102 ? -6.950 -11.950 2.512 1.00 90.69 102 SER A N 1
ATOM 735 C CA . SER A 1 102 ? -8.405 -11.789 2.663 1.00 90.69 102 SER A CA 1
ATOM 736 C C . SER A 1 102 ? -8.817 -11.278 4.042 1.00 90.69 102 SER A C 1
ATOM 738 O O . SER A 1 102 ? -9.713 -10.446 4.146 1.00 90.69 102 SER A O 1
ATOM 740 N N . ASP A 1 103 ? -8.112 -11.707 5.089 1.00 92.69 103 ASP A N 1
ATOM 741 C CA . ASP A 1 103 ? -8.484 -11.418 6.481 1.00 92.69 103 ASP A CA 1
ATOM 742 C C . ASP A 1 103 ? -7.973 -10.048 6.957 1.00 92.69 103 ASP A C 1
ATOM 744 O O . ASP A 1 103 ? -8.132 -9.650 8.112 1.00 92.69 103 ASP A O 1
ATOM 748 N N . GLN A 1 104 ? -7.304 -9.304 6.074 1.00 90.44 104 GLN A N 1
ATOM 749 C CA . GLN A 1 104 ? -6.781 -7.978 6.366 1.00 90.44 104 GLN A CA 1
ATOM 750 C C . GLN A 1 104 ? -7.691 -6.900 5.786 1.00 90.44 104 GLN A C 1
ATOM 752 O O . GLN A 1 104 ? -8.408 -7.096 4.811 1.00 90.44 104 GLN A O 1
ATOM 757 N N . SER A 1 105 ? -7.615 -5.693 6.351 1.00 95.69 105 SER A N 1
ATOM 758 C CA . SER A 1 105 ? -8.316 -4.551 5.766 1.00 95.69 105 SER A CA 1
ATOM 759 C C . SER A 1 105 ? -7.899 -4.343 4.305 1.00 95.69 105 SER A C 1
ATOM 761 O O . SER A 1 105 ? -6.722 -4.485 3.969 1.00 95.69 105 SER A O 1
ATOM 763 N N . ALA A 1 106 ? -8.840 -3.935 3.447 1.00 93.38 106 ALA A N 1
ATOM 764 C CA . ALA A 1 106 ? -8.617 -3.804 2.003 1.00 93.38 106 ALA A CA 1
ATOM 765 C C . ALA A 1 106 ? -7.351 -2.998 1.644 1.00 93.38 106 ALA A C 1
ATOM 767 O O . ALA A 1 106 ? -6.590 -3.380 0.759 1.00 93.38 106 ALA A O 1
ATOM 768 N N . GLY A 1 107 ? -7.070 -1.909 2.370 1.00 94.06 107 GLY A N 1
ATOM 769 C CA . GLY A 1 107 ? -5.843 -1.126 2.179 1.00 94.06 107 GLY A CA 1
ATOM 770 C C . GLY A 1 107 ? -4.560 -1.909 2.485 1.00 94.06 107 GLY A C 1
ATOM 771 O O . GLY A 1 107 ? -3.598 -1.833 1.725 1.00 94.06 107 GLY A O 1
ATOM 772 N N . LYS A 1 108 ? -4.550 -2.704 3.562 1.00 96.25 108 LYS A N 1
ATOM 773 C CA . LYS A 1 108 ? -3.401 -3.535 3.948 1.00 96.25 108 LYS A CA 1
ATOM 774 C C . LYS A 1 108 ? -3.238 -4.738 3.013 1.00 96.25 108 LYS A C 1
ATOM 776 O O . LYS A 1 108 ? -2.111 -5.083 2.668 1.00 96.25 108 LYS A O 1
ATOM 781 N N . ALA A 1 109 ? -4.346 -5.322 2.562 1.00 97.50 109 ALA A N 1
ATOM 782 C CA . ALA A 1 109 ? -4.341 -6.414 1.598 1.00 97.50 109 ALA A CA 1
ATOM 783 C C . ALA A 1 109 ? -3.766 -5.967 0.241 1.00 97.50 109 ALA A C 1
ATOM 785 O O . ALA A 1 109 ? -2.870 -6.627 -0.289 1.00 97.50 109 ALA A O 1
ATOM 786 N N . ARG A 1 110 ? -4.171 -4.792 -0.272 1.00 98.19 110 ARG A N 1
ATOM 787 C CA . ARG A 1 110 ? -3.552 -4.173 -1.462 1.00 98.19 110 ARG A CA 1
ATOM 788 C C . ARG A 1 110 ? -2.065 -3.902 -1.250 1.00 98.19 110 ARG A C 1
ATOM 790 O O . ARG A 1 110 ? -1.268 -4.281 -2.099 1.00 98.19 110 ARG A O 1
ATOM 797 N N . LEU A 1 111 ? -1.686 -3.306 -0.112 1.00 97.44 111 LEU A N 1
ATOM 798 C CA . LEU A 1 111 ? -0.285 -3.006 0.219 1.00 97.44 111 LEU A CA 1
ATOM 799 C C . LEU A 1 111 ? 0.603 -4.238 0.128 1.00 97.44 111 LEU A C 1
ATOM 801 O O . LEU A 1 111 ? 1.600 -4.218 -0.590 1.00 97.44 111 LEU A O 1
ATOM 805 N N . LYS A 1 112 ? 0.220 -5.311 0.821 1.00 98.12 112 LYS A N 1
ATOM 806 C CA . LYS A 1 112 ? 0.996 -6.550 0.819 1.00 98.12 112 LYS A CA 1
ATOM 807 C C . LYS A 1 112 ? 1.010 -7.218 -0.550 1.00 98.12 112 LYS A C 1
ATOM 809 O O . LYS A 1 112 ? 2.073 -7.615 -1.002 1.00 98.12 112 LYS A O 1
ATOM 814 N N . THR A 1 113 ? -0.124 -7.252 -1.249 1.00 98.38 113 THR A N 1
ATOM 815 C CA . THR A 1 113 ? -0.187 -7.795 -2.616 1.00 98.38 113 THR A CA 1
ATOM 816 C C . THR A 1 113 ? 0.768 -7.055 -3.558 1.00 98.38 113 THR A C 1
ATOM 818 O O . THR A 1 113 ? 1.544 -7.675 -4.281 1.00 98.38 113 THR A O 1
ATOM 821 N N . CYS A 1 114 ? 0.755 -5.721 -3.532 1.00 98.06 114 CYS A N 1
ATOM 822 C CA . CYS A 1 114 ? 1.650 -4.914 -4.351 1.00 98.06 114 CYS A CA 1
ATOM 823 C C . CYS A 1 114 ? 3.116 -5.085 -3.941 1.00 98.06 114 CYS A C 1
ATOM 825 O O . CYS A 1 114 ? 3.976 -5.147 -4.815 1.00 98.06 114 CYS A O 1
ATOM 827 N N . ALA A 1 115 ? 3.411 -5.168 -2.641 1.00 98.25 115 ALA A N 1
ATOM 828 C CA . ALA A 1 115 ? 4.771 -5.363 -2.142 1.00 98.25 115 ALA A CA 1
ATOM 829 C C . ALA A 1 115 ? 5.345 -6.720 -2.572 1.00 98.25 115 ALA A C 1
ATOM 831 O O . ALA A 1 115 ? 6.487 -6.784 -3.028 1.00 98.25 115 ALA A O 1
ATOM 832 N N . ASP A 1 116 ? 4.544 -7.782 -2.493 1.00 98.00 116 ASP A N 1
ATOM 833 C CA . ASP A 1 116 ? 4.931 -9.117 -2.943 1.00 98.00 116 ASP A CA 1
ATOM 834 C C . ASP A 1 116 ? 5.238 -9.123 -4.438 1.00 98.00 116 ASP A C 1
ATOM 836 O O . ASP A 1 116 ? 6.313 -9.569 -4.836 1.00 98.00 116 ASP A O 1
ATOM 840 N N . GLN A 1 117 ? 4.350 -8.555 -5.263 1.00 98.00 117 GLN A N 1
ATOM 841 C CA . GLN A 1 117 ? 4.591 -8.477 -6.703 1.00 98.00 117 GLN A CA 1
ATOM 842 C C . GLN A 1 117 ? 5.827 -7.625 -7.022 1.00 98.00 117 GLN A C 1
ATOM 844 O O . GLN A 1 117 ? 6.643 -8.024 -7.844 1.00 98.00 117 GLN A O 1
ATOM 849 N N . TYR A 1 118 ? 6.013 -6.487 -6.347 1.00 97.56 118 TYR A N 1
ATOM 850 C CA . TYR A 1 118 ? 7.190 -5.635 -6.536 1.00 97.56 118 TYR A CA 1
ATOM 851 C C . TYR A 1 118 ? 8.495 -6.382 -6.246 1.00 97.56 118 TYR A C 1
ATOM 853 O O . TYR A 1 118 ? 9.484 -6.218 -6.961 1.00 97.56 118 TYR A O 1
ATOM 861 N N . ASN A 1 119 ? 8.505 -7.203 -5.193 1.00 96.81 119 ASN A N 1
ATOM 862 C CA . ASN A 1 119 ? 9.656 -8.019 -4.827 1.00 96.81 119 ASN A CA 1
ATOM 863 C C . ASN A 1 119 ? 9.863 -9.185 -5.799 1.00 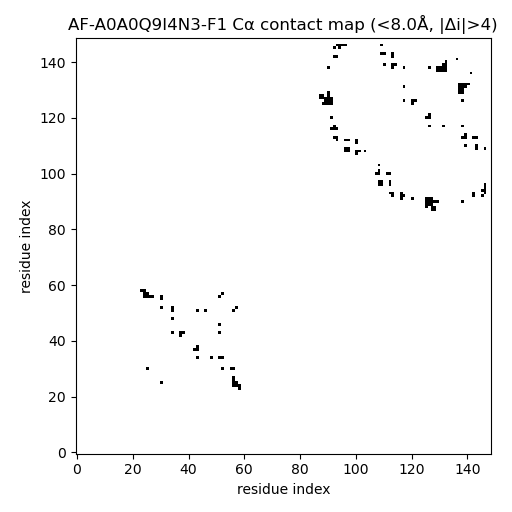96.81 119 ASN A C 1
ATOM 865 O 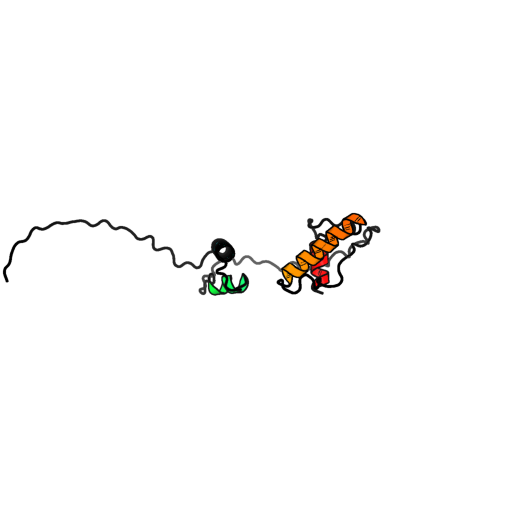O . ASN A 1 119 ? 10.994 -9.402 -6.222 1.00 96.81 119 ASN A O 1
ATOM 869 N N . ALA A 1 120 ? 8.796 -9.872 -6.213 1.00 96.69 120 ALA A N 1
ATOM 870 C CA . ALA A 1 120 ? 8.867 -10.914 -7.237 1.00 96.69 120 ALA A CA 1
ATOM 871 C C . ALA A 1 120 ? 9.442 -10.360 -8.552 1.00 96.69 120 ALA A C 1
ATOM 873 O O . ALA A 1 120 ? 10.360 -10.936 -9.133 1.00 96.69 120 ALA A O 1
ATOM 874 N N . ASN A 1 121 ? 8.994 -9.169 -8.954 1.00 96.06 121 ASN A N 1
ATOM 875 C CA . ASN A 1 121 ? 9.461 -8.473 -10.147 1.00 96.06 121 ASN A CA 1
ATOM 876 C C . ASN A 1 121 ? 10.953 -8.123 -10.117 1.00 96.06 121 ASN A C 1
ATOM 878 O O . ASN A 1 121 ? 11.535 -7.967 -11.188 1.00 96.06 121 ASN A O 1
ATOM 882 N N . LYS A 1 122 ? 11.588 -7.986 -8.941 1.00 92.00 122 LYS A N 1
ATOM 883 C CA . LYS A 1 122 ? 13.030 -7.680 -8.855 1.00 92.00 122 LYS A CA 1
ATOM 884 C C . LYS A 1 122 ? 13.872 -8.756 -9.531 1.00 92.00 122 LYS A C 1
ATOM 886 O O . LYS A 1 122 ? 14.844 -8.425 -10.194 1.00 92.00 122 LYS A O 1
ATOM 891 N N . THR A 1 123 ? 13.467 -10.019 -9.409 1.00 91.69 123 THR A N 1
ATOM 892 C CA . THR A 1 123 ? 14.188 -11.156 -10.005 1.00 91.69 123 THR A CA 1
ATOM 893 C C . THR A 1 123 ? 14.190 -11.112 -11.535 1.00 91.69 123 THR A C 1
ATOM 895 O O . THR A 1 123 ? 15.172 -11.489 -12.163 1.00 91.69 123 THR A O 1
ATOM 898 N N . ALA A 1 124 ? 13.119 -10.585 -12.132 1.00 88.94 124 ALA A N 1
ATOM 899 C CA . ALA A 1 124 ? 12.927 -10.498 -13.578 1.00 88.94 124 ALA A CA 1
ATOM 900 C C . ALA A 1 124 ? 13.097 -9.071 -14.135 1.00 88.94 124 ALA A C 1
ATOM 902 O O . ALA A 1 124 ? 12.773 -8.823 -15.295 1.00 88.94 124 ALA A O 1
ATOM 903 N N . ASN A 1 125 ? 13.550 -8.114 -13.313 1.00 88.62 125 ASN A N 1
ATOM 904 C CA . ASN A 1 125 ? 13.587 -6.682 -13.640 1.00 88.62 125 ASN A CA 1
ATOM 905 C C . ASN A 1 125 ? 12.255 -6.152 -14.222 1.00 88.62 125 ASN A C 1
ATOM 907 O O . ASN A 1 125 ? 12.221 -5.299 -15.107 1.00 88.62 125 ASN A O 1
ATOM 911 N N . ALA A 1 126 ? 11.132 -6.653 -13.700 1.00 94.75 126 ALA A N 1
ATOM 912 C CA . ALA A 1 126 ? 9.786 -6.430 -14.230 1.00 94.75 126 ALA A CA 1
ATOM 913 C C . ALA A 1 126 ? 9.037 -5.258 -13.566 1.00 94.75 126 ALA A C 1
ATOM 915 O O . ALA A 1 126 ? 7.835 -5.093 -13.757 1.00 94.75 126 ALA A O 1
ATOM 916 N N . ASN A 1 127 ? 9.730 -4.424 -12.783 1.00 94.75 127 ASN A N 1
ATOM 917 C CA . ASN A 1 127 ? 9.141 -3.233 -12.155 1.00 94.75 127 ASN A CA 1
ATOM 918 C C . ASN A 1 127 ? 9.008 -2.040 -13.112 1.00 94.75 127 ASN A C 1
ATOM 920 O O . ASN A 1 127 ? 8.501 -1.002 -12.698 1.00 94.75 127 ASN A O 1
ATOM 924 N N . GLY A 1 128 ? 9.455 -2.172 -14.365 1.00 92.00 128 GLY A N 1
ATOM 925 C CA . GLY A 1 128 ? 9.363 -1.109 -15.369 1.00 92.00 128 GLY A CA 1
ATOM 926 C C . GLY A 1 128 ? 10.035 0.184 -14.923 1.00 92.00 128 GLY A C 1
ATOM 927 O O . GLY A 1 128 ? 9.449 1.252 -15.045 1.00 92.00 128 GLY A O 1
ATOM 928 N N . GLU A 1 129 ? 11.216 0.054 -14.308 1.00 90.44 129 GLU A N 1
ATOM 929 C CA . GLU A 1 129 ? 12.016 1.159 -13.751 1.00 90.44 129 GLU A CA 1
ATOM 930 C C . GLU A 1 129 ? 11.334 1.950 -12.618 1.00 90.44 129 GLU A C 1
ATOM 932 O O . GLU A 1 129 ? 11.907 2.895 -12.072 1.00 90.44 129 GLU A O 1
ATOM 937 N N . LEU A 1 130 ? 10.138 1.538 -12.187 1.00 93.75 130 LEU A N 1
ATOM 938 C CA . LEU A 1 130 ? 9.445 2.162 -11.072 1.00 93.75 130 LEU A CA 1
ATOM 939 C C . LEU A 1 130 ? 10.117 1.776 -9.759 1.00 93.75 130 LEU A C 1
ATOM 941 O O . LEU A 1 130 ? 10.206 0.599 -9.405 1.00 93.75 130 LEU A O 1
ATOM 945 N N . LYS A 1 131 ? 10.496 2.780 -8.967 1.00 95.12 131 LYS A N 1
ATOM 946 C CA . LYS A 1 131 ? 10.774 2.575 -7.543 1.00 95.12 131 LYS A CA 1
ATOM 947 C C . LYS A 1 131 ? 9.463 2.322 -6.800 1.00 95.12 131 LYS A C 1
ATOM 949 O O . LYS A 1 131 ? 8.397 2.774 -7.223 1.00 95.12 131 LYS A O 1
ATOM 954 N N . TRP A 1 132 ? 9.545 1.641 -5.655 1.00 95.50 132 TRP A N 1
ATOM 955 C CA . TRP A 1 132 ? 8.393 1.370 -4.785 1.00 95.50 132 TRP A CA 1
ATOM 956 C C . TRP A 1 132 ? 7.553 2.633 -4.522 1.00 95.50 132 TRP A C 1
ATOM 958 O O . TRP A 1 132 ? 6.349 2.646 -4.786 1.00 95.50 132 TRP A O 1
ATOM 968 N N . ILE A 1 133 ? 8.216 3.713 -4.095 1.00 94.12 133 ILE A N 1
ATOM 969 C CA . ILE A 1 133 ? 7.673 5.067 -3.928 1.00 94.12 133 ILE A CA 1
ATOM 970 C C . ILE A 1 133 ? 8.665 6.055 -4.546 1.00 94.12 133 ILE A C 1
ATOM 972 O O . ILE A 1 133 ? 9.867 5.948 -4.311 1.00 94.12 133 ILE A O 1
ATOM 976 N N . GLN A 1 134 ? 8.168 7.023 -5.313 1.00 89.12 134 GLN A N 1
ATOM 977 C CA . GLN A 1 134 ? 8.959 8.127 -5.864 1.00 89.12 134 GLN A CA 1
ATOM 978 C C . GLN A 1 134 ? 8.070 9.348 -6.125 1.00 89.12 134 GLN A C 1
ATOM 980 O O . GLN A 1 134 ? 6.843 9.220 -6.227 1.00 89.12 134 GLN A O 1
ATOM 985 N N . LYS A 1 135 ? 8.688 10.532 -6.238 1.00 86.69 135 LYS A N 1
ATOM 986 C CA . LYS A 1 135 ? 7.998 11.774 -6.617 1.00 86.69 135 LYS A CA 1
ATOM 987 C C . LYS A 1 135 ? 7.318 11.575 -7.977 1.00 86.69 135 LYS A C 1
ATOM 989 O O . LYS A 1 135 ? 7.948 11.078 -8.902 1.00 86.69 135 LYS A O 1
ATOM 994 N N . GLY A 1 136 ? 6.039 11.932 -8.078 1.00 81.38 136 GLY A N 1
ATOM 995 C CA . GLY A 1 136 ? 5.258 11.763 -9.312 1.00 81.38 136 GLY A CA 1
ATOM 996 C C . GLY A 1 136 ? 4.643 10.373 -9.519 1.00 81.38 136 GLY A C 1
ATOM 997 O O . GLY A 1 136 ? 4.020 10.141 -10.546 1.00 81.38 136 GLY A O 1
ATOM 998 N N . GLY A 1 137 ? 4.763 9.463 -8.546 1.00 85.75 137 GLY A N 1
ATOM 999 C CA . GLY A 1 137 ? 4.133 8.144 -8.599 1.00 85.75 137 GLY A CA 1
ATOM 1000 C C . GLY A 1 137 ? 5.147 7.025 -8.823 1.00 85.75 137 GLY A C 1
ATOM 1001 O O . GLY A 1 137 ? 5.936 7.032 -9.765 1.00 85.75 137 GLY A O 1
ATOM 1002 N N . GLY A 1 138 ? 5.127 6.053 -7.912 1.00 95.06 138 GLY A N 1
ATOM 1003 C CA . GLY A 1 138 ? 5.924 4.829 -7.980 1.00 95.06 138 GLY A CA 1
ATOM 1004 C C . GLY A 1 138 ? 5.061 3.595 -8.196 1.00 95.06 138 GLY A C 1
ATOM 1005 O O . GLY A 1 138 ? 3.840 3.685 -8.364 1.00 95.06 138 GLY A O 1
ATOM 1006 N N . TYR A 1 139 ? 5.700 2.434 -8.120 1.00 96.88 139 TYR A N 1
ATOM 1007 C CA . TYR A 1 139 ? 5.054 1.141 -8.307 1.00 96.88 139 TYR A CA 1
ATOM 1008 C C . TYR A 1 139 ? 3.836 0.963 -7.390 1.00 96.88 139 TYR A C 1
ATOM 1010 O O . TYR A 1 139 ? 2.771 0.557 -7.852 1.00 96.88 139 TYR A O 1
ATOM 1018 N N . TRP A 1 140 ? 3.951 1.325 -6.104 1.00 96.69 140 TRP A N 1
ATOM 1019 C CA . TRP A 1 140 ? 2.842 1.220 -5.150 1.00 96.69 140 TRP A CA 1
ATOM 1020 C C . TRP A 1 140 ? 1.625 2.047 -5.572 1.00 96.69 140 TRP A C 1
ATOM 1022 O O . TRP A 1 140 ? 0.503 1.553 -5.522 1.00 96.69 140 TRP A O 1
ATOM 1032 N N . SER A 1 141 ? 1.838 3.293 -6.002 1.00 95.44 141 SER A N 1
ATOM 1033 C CA . SER A 1 141 ? 0.750 4.189 -6.402 1.00 95.44 141 SER A CA 1
ATOM 1034 C C . SER A 1 141 ? -0.012 3.620 -7.600 1.00 95.44 141 SER A C 1
ATOM 1036 O O . SER A 1 141 ? -1.236 3.511 -7.548 1.00 95.44 141 SER A O 1
ATOM 1038 N N . GLN A 1 142 ? 0.711 3.161 -8.626 1.00 95.81 142 GLN A N 1
ATOM 1039 C CA . GLN A 1 142 ? 0.105 2.569 -9.819 1.00 95.81 142 GLN A CA 1
ATOM 1040 C C . GLN A 1 142 ? -0.595 1.239 -9.511 1.00 95.81 142 GLN A C 1
ATOM 1042 O O . GLN A 1 142 ? -1.730 1.029 -9.934 1.00 95.81 142 GLN A O 1
ATOM 1047 N N . CYS A 1 143 ? 0.039 0.368 -8.723 1.00 97.50 143 CYS A N 1
ATOM 1048 C CA . CYS A 1 143 ? -0.540 -0.905 -8.305 1.00 97.50 143 CYS A CA 1
ATOM 1049 C C . CYS A 1 143 ? -1.822 -0.708 -7.484 1.00 97.50 143 CYS A C 1
ATOM 1051 O O . CYS A 1 143 ? -2.848 -1.322 -7.763 1.00 97.50 143 CYS A O 1
ATOM 1053 N N . ASN A 1 144 ? -1.796 0.197 -6.502 1.00 96.12 144 ASN A N 1
ATOM 1054 C CA . ASN A 1 144 ? -2.959 0.494 -5.674 1.00 96.12 144 ASN A CA 1
ATOM 1055 C C . ASN A 1 144 ? -4.106 1.089 -6.498 1.00 96.12 144 ASN A C 1
ATOM 1057 O O . ASN A 1 144 ? -5.256 0.758 -6.241 1.00 96.12 144 ASN A O 1
ATOM 1061 N N . THR A 1 145 ? -3.820 1.951 -7.478 1.00 95.38 145 THR A N 1
ATOM 1062 C CA . THR A 1 145 ? -4.847 2.450 -8.405 1.00 95.38 145 THR A CA 1
ATOM 1063 C C . THR A 1 145 ? -5.458 1.302 -9.203 1.00 95.38 145 THR A C 1
ATOM 1065 O O . THR A 1 145 ? -6.672 1.148 -9.164 1.00 95.38 145 THR A O 1
ATOM 1068 N N . ARG A 1 146 ? -4.639 0.428 -9.801 1.00 94.88 146 ARG A N 1
ATOM 1069 C CA . ARG A 1 146 ? -5.116 -0.737 -10.569 1.00 94.88 146 ARG A CA 1
ATOM 1070 C C . ARG A 1 146 ? -5.961 -1.721 -9.758 1.00 94.88 146 ARG A C 1
ATOM 1072 O O . ARG A 1 146 ? -6.875 -2.298 -10.314 1.00 94.88 146 ARG A O 1
ATOM 1079 N N . LEU A 1 147 ? -5.665 -1.914 -8.470 1.00 95.69 147 LEU A N 1
ATOM 1080 C CA . LEU A 1 147 ? -6.431 -2.801 -7.574 1.00 95.69 147 LEU A CA 1
ATOM 1081 C C . LEU A 1 147 ? -7.674 -2.138 -6.947 1.00 95.69 147 LEU A C 1
ATOM 1083 O O . LEU A 1 147 ? -8.336 -2.745 -6.098 1.00 95.69 147 LEU A O 1
ATOM 1087 N N . LYS A 1 148 ? -7.929 -0.864 -7.254 1.00 93.12 148 LYS A N 1
ATOM 1088 C CA . LYS A 1 148 ? -9.142 -0.134 -6.851 1.00 93.12 148 LYS A CA 1
ATOM 1089 C C . LYS A 1 148 ? -10.073 0.148 -8.031 1.00 93.12 148 LYS A C 1
ATOM 1091 O O . LYS A 1 148 ? -11.241 0.417 -7.775 1.00 93.12 148 LYS A O 1
ATOM 1096 N N . SER A 1 149 ? -9.528 0.181 -9.248 1.00 76.50 149 SER A N 1
ATOM 1097 C CA . SER A 1 149 ? -10.275 0.178 -10.510 1.00 76.5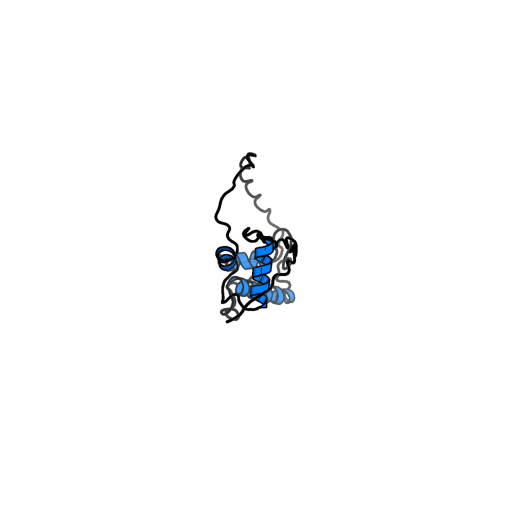0 149 SER A CA 1
ATOM 1098 C C . SER A 1 149 ? -10.997 -1.147 -10.704 1.00 76.50 149 SER A C 1
ATOM 1100 O O . SER A 1 149 ? -12.098 -1.096 -11.281 1.00 76.50 149 SER A O 1
#